Protein AF-A0A6M4BTS4-F1 (afdb_monomer_lite)

InterPro domains:
  IPR013178 Histone acetyltransferase Rtt109/CBP [PF08214] (2-98)
  IPR013178 Histone acetyltransferase Rtt109/CBP [PTHR13808] (1-98)
  IPR013178 Histone acetyltransferase Rtt109/CBP [SM01250] (2-98)
  IPR031162 CBP/p300-type histone acetyltransferase domain [PS51727] (1-98)

Secondary structure (DSSP, 8-state):
-HHHHHHHHHHHHHHHTT---------PPPTT--SSSSS--TT-PPPPHHHHHHHHHHHHHHHHHTTS-S----HHHHHHHTT--SGGGS---TT---

Foldseek 3Di:
DVVLCVVLVVLLVVVVVPDDDDDDDQDWDDVPDDDPDPDDDPPDDTDDSVRSVVVVVVSVVVSCVVVSDVDDDDPVVVCVVVVPDDPVPDDDDPPDPD

Organism: NCBI:txid2014634

pLDDT: mean 97.17, std 2.46, range [84.25, 98.88]

Radius of gyration: 15.62 Å; chains: 1; bounding box: 37×29×42 Å

Sequence (98 aa):
AVYHEILLGYLDYAKQLGYTMAHIWACPPSEGDDYIFHCHPPEQKIPKPKRLQEWYKKMLDKGIIERIILDYKDILKQAMEDNISSAAELPYFEGDFW

Structure (mmCIF, N/CA/C/O backbone):
data_AF-A0A6M4BTS4-F1
#
_entry.id   AF-A0A6M4BTS4-F1
#
loop_
_atom_site.group_PDB
_atom_site.id
_atom_site.type_symbol
_atom_site.label_atom_id
_atom_site.label_alt_id
_atom_site.label_comp_id
_atom_site.label_asym_id
_atom_site.label_entity_id
_atom_site.label_seq_id
_atom_site.pdbx_PDB_ins_code
_atom_site.Cartn_x
_atom_site.Cartn_y
_atom_site.Cartn_z
_atom_site.occupancy
_atom_site.B_iso_or_equiv
_atom_site.auth_seq_id
_atom_site.auth_comp_id
_atom_site.auth_asym_id
_atom_site.auth_atom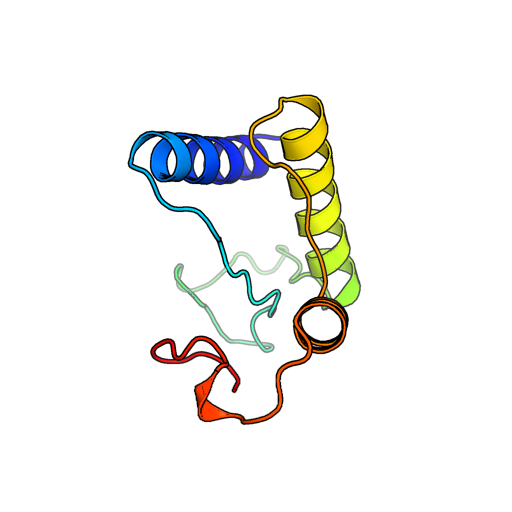_id
_atom_site.pdbx_PDB_model_num
ATOM 1 N N . ALA A 1 1 ? 1.706 7.846 -13.164 1.00 84.25 1 ALA A N 1
ATOM 2 C CA . ALA A 1 1 ? 0.328 8.132 -13.601 1.00 84.25 1 ALA A CA 1
ATOM 3 C C . ALA A 1 1 ? -0.408 6.812 -13.769 1.00 84.25 1 ALA A C 1
ATOM 5 O O . ALA A 1 1 ? -1.002 6.392 -12.796 1.00 84.25 1 ALA A O 1
ATOM 6 N N . VAL A 1 2 ? -0.233 6.072 -14.870 1.00 98.19 2 VAL A N 1
ATOM 7 C CA . VAL A 1 2 ? -0.984 4.821 -15.132 1.00 98.19 2 VAL A CA 1
ATOM 8 C C . VAL A 1 2 ? -0.910 3.785 -13.999 1.00 98.19 2 VAL A C 1
ATOM 10 O O . VAL A 1 2 ? -1.946 3.341 -13.525 1.00 98.19 2 VAL A O 1
ATOM 13 N N . TYR A 1 3 ? 0.282 3.452 -13.490 1.00 98.44 3 TYR 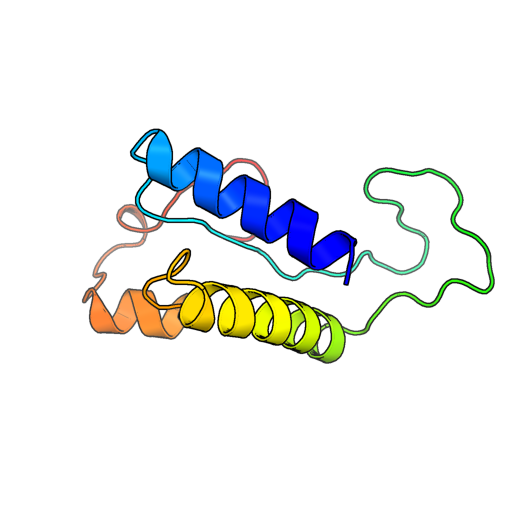A N 1
ATOM 14 C CA . TYR A 1 3 ? 0.410 2.483 -12.387 1.00 98.44 3 TYR A CA 1
ATOM 15 C C . TYR A 1 3 ? -0.325 2.895 -11.103 1.00 98.44 3 TYR A C 1
ATOM 17 O O . TYR A 1 3 ? -0.840 2.039 -10.395 1.00 98.44 3 TYR A O 1
ATOM 25 N N . HIS A 1 4 ? -0.393 4.198 -10.809 1.00 98.69 4 HIS A N 1
ATOM 26 C CA . HIS A 1 4 ? -1.138 4.681 -9.644 1.00 98.69 4 HIS A CA 1
ATOM 27 C C . HIS A 1 4 ? -2.642 4.531 -9.872 1.00 98.69 4 HIS A C 1
ATOM 29 O O . HIS A 1 4 ? -3.332 4.105 -8.960 1.00 98.69 4 HIS A O 1
ATOM 35 N N . GLU A 1 5 ? -3.137 4.825 -11.079 1.00 98.69 5 GLU A N 1
ATOM 36 C CA . GLU A 1 5 ? -4.560 4.651 -11.407 1.00 98.69 5 GLU A CA 1
ATOM 37 C C . GLU A 1 5 ? -5.000 3.189 -11.297 1.00 98.69 5 GLU A C 1
ATOM 39 O O . GLU A 1 5 ? -6.092 2.919 -10.813 1.00 98.69 5 GLU A O 1
ATOM 44 N N . ILE A 1 6 ? -4.140 2.240 -11.683 1.00 98.75 6 ILE A N 1
ATOM 45 C CA . ILE A 1 6 ? -4.429 0.807 -11.531 1.00 98.75 6 ILE A CA 1
ATOM 46 C C . ILE A 1 6 ? -4.591 0.447 -10.047 1.00 98.75 6 ILE A C 1
ATOM 48 O O . ILE A 1 6 ? -5.571 -0.192 -9.673 1.00 98.75 6 ILE A O 1
ATOM 52 N N . LEU A 1 7 ? -3.655 0.878 -9.194 1.00 98.81 7 LEU A N 1
ATOM 53 C CA . LEU A 1 7 ? -3.709 0.599 -7.756 1.00 98.81 7 LEU A CA 1
ATOM 54 C C . LEU A 1 7 ? -4.901 1.283 -7.082 1.00 98.81 7 LEU A C 1
ATOM 56 O O . LEU A 1 7 ? -5.592 0.659 -6.285 1.00 98.81 7 LEU A O 1
ATOM 60 N N . LEU A 1 8 ? -5.172 2.542 -7.421 1.00 98.81 8 LEU A N 1
ATOM 61 C CA . LEU A 1 8 ? -6.318 3.273 -6.887 1.00 98.81 8 LEU A CA 1
ATOM 62 C C . LEU A 1 8 ? -7.642 2.660 -7.339 1.00 98.81 8 LEU A C 1
ATOM 64 O O . LEU A 1 8 ? -8.536 2.504 -6.516 1.00 98.81 8 LEU A O 1
ATOM 68 N N . GLY A 1 9 ? -7.745 2.240 -8.602 1.00 98.75 9 GLY A N 1
ATOM 69 C CA . GLY A 1 9 ? -8.908 1.513 -9.104 1.00 98.75 9 GLY A CA 1
ATOM 70 C C . GLY A 1 9 ? -9.125 0.186 -8.376 1.00 98.75 9 GLY A C 1
ATOM 71 O O . GLY A 1 9 ? -10.258 -0.144 -8.040 1.00 98.75 9 GLY A O 1
ATOM 72 N N . TYR A 1 10 ? -8.050 -0.546 -8.060 1.00 98.88 10 TYR A N 1
ATOM 73 C CA . TYR A 1 10 ? -8.136 -1.755 -7.236 1.00 98.88 10 TYR A CA 1
ATOM 74 C C . TYR A 1 10 ? -8.649 -1.454 -5.820 1.00 98.88 10 TYR A C 1
ATOM 76 O O . TYR A 1 10 ? -9.566 -2.125 -5.350 1.00 98.88 10 TYR A O 1
ATOM 84 N N . LEU A 1 11 ? -8.090 -0.438 -5.152 1.00 98.81 11 LEU A N 1
ATOM 85 C CA . LEU A 1 11 ? -8.499 -0.055 -3.797 1.00 98.81 11 LEU A CA 1
ATOM 86 C C . LEU A 1 11 ? -9.952 0.432 -3.750 1.00 98.81 11 LEU A C 1
ATOM 88 O O . LEU A 1 11 ? -10.690 0.045 -2.846 1.00 98.81 11 LEU A O 1
ATOM 92 N N . ASP A 1 12 ? -10.378 1.235 -4.727 1.00 98.75 12 ASP A N 1
ATOM 93 C CA . ASP A 1 12 ? -11.759 1.713 -4.814 1.00 98.75 12 ASP A CA 1
ATOM 94 C C . ASP A 1 12 ? -12.734 0.561 -5.065 1.00 98.75 12 ASP A C 1
ATOM 96 O O . ASP A 1 12 ? -13.743 0.428 -4.373 1.00 98.75 12 ASP A O 1
ATOM 100 N N . TYR A 1 13 ? -12.393 -0.342 -5.986 1.00 98.81 13 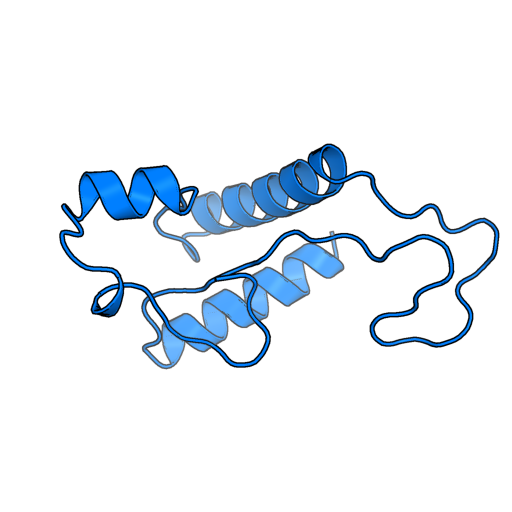TYR A N 1
ATOM 101 C CA . TYR A 1 13 ? -13.201 -1.526 -6.252 1.00 98.81 13 TYR A CA 1
ATOM 102 C C . TYR A 1 13 ? -13.324 -2.432 -5.018 1.00 98.81 13 TYR A C 1
ATOM 104 O O . TYR A 1 13 ? -14.430 -2.814 -4.639 1.00 98.81 13 TYR A O 1
ATOM 112 N N . ALA A 1 14 ? -12.215 -2.737 -4.337 1.00 98.75 14 ALA A N 1
ATOM 113 C CA . ALA A 1 14 ? -12.238 -3.540 -3.115 1.00 98.75 14 ALA A CA 1
ATOM 114 C C . ALA A 1 14 ? -13.073 -2.869 -2.009 1.00 98.75 14 ALA A C 1
ATOM 116 O O . ALA A 1 14 ? -13.881 -3.525 -1.351 1.00 98.75 14 ALA A O 1
ATOM 117 N N . LYS A 1 15 ? -12.955 -1.548 -1.847 1.00 98.50 15 LYS A N 1
ATOM 118 C CA . LYS A 1 15 ? -13.784 -0.780 -0.912 1.00 98.50 15 LYS A CA 1
ATOM 119 C C . LYS A 1 15 ? -15.275 -0.897 -1.233 1.00 98.50 15 LYS A C 1
ATOM 121 O O . LYS A 1 15 ? -16.072 -1.107 -0.322 1.00 98.50 15 LYS A O 1
ATOM 126 N N . GLN A 1 16 ? -15.664 -0.809 -2.507 1.00 98.44 16 GLN A N 1
ATOM 127 C CA . GLN A 1 16 ? -17.059 -0.988 -2.937 1.00 98.44 16 GLN A CA 1
ATOM 128 C C . GLN A 1 16 ? -17.598 -2.393 -2.627 1.00 98.44 16 GLN A C 1
ATOM 130 O O . GLN A 1 16 ? -18.789 -2.548 -2.363 1.00 98.44 16 GLN A O 1
ATOM 135 N N . LEU A 1 17 ? -16.728 -3.407 -2.603 1.00 98.69 17 LEU A N 1
ATOM 136 C CA . LEU A 1 17 ? -17.069 -4.768 -2.182 1.00 98.69 17 LEU A CA 1
ATOM 137 C C . LEU A 1 17 ? -17.123 -4.954 -0.654 1.00 98.69 17 LEU A C 1
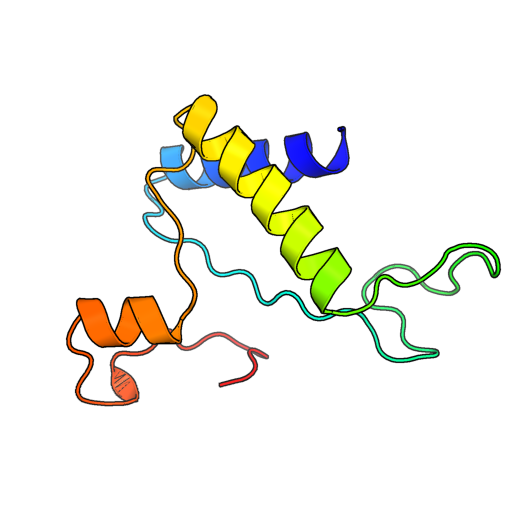ATOM 139 O O . LEU A 1 17 ? -17.499 -6.030 -0.192 1.00 98.69 17 LEU A O 1
ATOM 143 N N . GLY A 1 18 ? -16.769 -3.935 0.134 1.00 98.56 18 GLY A N 1
ATOM 144 C CA . GLY A 1 18 ? -16.841 -3.958 1.597 1.00 98.56 18 GLY A CA 1
ATOM 145 C C . GLY A 1 18 ? -15.526 -4.274 2.315 1.00 98.56 18 GLY A C 1
ATOM 146 O O . GLY A 1 18 ? -15.539 -4.436 3.534 1.00 98.56 18 GLY A O 1
ATOM 147 N N . TYR A 1 19 ? -14.390 -4.338 1.610 1.00 98.62 19 TYR A N 1
ATOM 148 C CA . TYR A 1 19 ? -13.084 -4.436 2.268 1.00 98.62 19 TYR A CA 1
ATOM 149 C C . TYR A 1 19 ? -12.749 -3.115 2.969 1.00 98.62 19 TYR A C 1
ATOM 151 O O . TYR A 1 19 ? -12.886 -2.037 2.391 1.00 98.62 19 TYR A O 1
ATOM 159 N N . THR A 1 20 ? -12.306 -3.198 4.222 1.00 98.00 20 THR A N 1
ATOM 160 C CA . THR A 1 20 ? -12.111 -2.025 5.089 1.00 98.00 20 THR A CA 1
ATOM 161 C C . THR A 1 20 ? -10.654 -1.604 5.239 1.00 98.00 20 THR A C 1
ATOM 163 O O . THR A 1 20 ? -10.396 -0.444 5.549 1.00 98.00 20 THR A O 1
ATOM 166 N N . MET A 1 21 ? -9.703 -2.515 5.007 1.00 97.75 21 MET A N 1
ATOM 167 C CA . MET A 1 21 ? -8.267 -2.259 5.124 1.00 97.75 21 MET A CA 1
ATOM 168 C C . MET A 1 21 ? -7.491 -2.883 3.966 1.00 97.75 21 MET A C 1
ATOM 170 O O . MET A 1 21 ? -7.858 -3.938 3.448 1.00 97.75 21 MET A O 1
ATOM 174 N N . ALA A 1 22 ? -6.384 -2.241 3.600 1.00 98.06 22 ALA A N 1
ATOM 175 C CA . ALA A 1 22 ? -5.413 -2.748 2.643 1.00 98.06 22 ALA A CA 1
ATOM 176 C C . ALA A 1 22 ? -4.013 -2.691 3.261 1.00 98.06 22 ALA A C 1
ATOM 178 O O . ALA A 1 22 ? -3.681 -1.740 3.967 1.00 98.06 22 ALA A O 1
ATOM 179 N N . HIS A 1 23 ? -3.190 -3.692 2.960 1.00 98.38 23 HIS A N 1
ATOM 180 C CA . HIS A 1 23 ? -1.831 -3.814 3.480 1.00 98.38 23 HIS A CA 1
ATOM 181 C C . HIS A 1 23 ? -0.860 -3.842 2.301 1.00 98.38 23 HIS A C 1
ATOM 183 O O . HIS A 1 23 ? -1.065 -4.584 1.341 1.00 98.38 23 HIS A O 1
ATOM 189 N N . ILE A 1 24 ? 0.169 -2.994 2.344 1.00 98.50 24 ILE A N 1
ATOM 190 C CA . ILE A 1 24 ? 1.189 -2.901 1.296 1.00 98.50 24 ILE A CA 1
ATOM 191 C C . ILE A 1 24 ? 2.558 -3.037 1.949 1.00 98.50 24 ILE A C 1
ATOM 193 O O . ILE A 1 24 ? 2.991 -2.147 2.685 1.00 98.50 24 ILE A O 1
ATOM 197 N N . TRP A 1 25 ? 3.276 -4.106 1.613 1.00 98.25 25 TRP A N 1
ATOM 198 C CA . TRP A 1 25 ? 4.691 -4.226 1.936 1.00 98.25 25 TRP A CA 1
ATOM 199 C C . TRP A 1 25 ? 5.538 -3.625 0.808 1.00 98.25 25 TRP A C 1
ATOM 201 O O . TRP A 1 25 ? 5.690 -4.190 -0.274 1.00 98.25 25 TRP A O 1
ATOM 211 N N . ALA A 1 26 ? 6.083 -2.430 1.044 1.00 97.69 26 ALA A N 1
ATOM 212 C CA . ALA A 1 26 ? 6.929 -1.729 0.079 1.00 97.69 26 ALA A CA 1
ATOM 213 C C . ALA A 1 26 ? 8.363 -2.297 0.059 1.00 97.69 26 ALA A C 1
ATOM 215 O O . ALA A 1 26 ? 9.302 -1.647 0.529 1.00 97.69 26 ALA A O 1
ATOM 216 N N . CYS A 1 27 ? 8.526 -3.497 -0.501 1.00 97.00 27 CYS A N 1
ATOM 217 C CA . CYS A 1 27 ? 9.806 -4.187 -0.643 1.00 97.00 27 CYS A CA 1
ATOM 218 C C . CYS A 1 27 ? 10.249 -4.178 -2.119 1.00 97.00 27 CYS A C 1
ATOM 220 O O . CYS A 1 27 ? 9.519 -4.692 -2.963 1.00 97.00 27 CYS A O 1
ATOM 222 N N . PRO A 1 28 ? 11.368 -3.524 -2.487 1.00 95.38 28 PRO A N 1
ATOM 223 C CA . PRO A 1 28 ? 11.945 -3.687 -3.818 1.00 95.38 28 PRO A CA 1
ATOM 224 C C . PRO A 1 28 ? 12.642 -5.055 -3.935 1.00 95.38 28 PRO A C 1
ATOM 226 O O . PRO A 1 28 ? 13.154 -5.546 -2.926 1.00 95.38 28 PRO A O 1
ATOM 229 N N . PRO A 1 29 ? 12.723 -5.646 -5.142 1.00 95.81 29 PRO A N 1
ATOM 230 C CA . PRO A 1 29 ? 13.433 -6.906 -5.337 1.00 95.81 29 PRO A CA 1
ATOM 231 C C . PRO A 1 29 ? 14.926 -6.756 -5.022 1.00 95.81 29 PRO A C 1
ATOM 233 O O . PRO A 1 29 ? 15.504 -5.674 -5.195 1.00 95.81 29 PRO A O 1
ATOM 236 N N . SER A 1 30 ? 15.547 -7.849 -4.574 1.00 92.75 30 SER A N 1
ATOM 237 C CA . SER A 1 30 ? 17.003 -7.926 -4.435 1.00 92.75 30 SER A CA 1
ATOM 238 C C . SER A 1 30 ? 17.676 -7.838 -5.807 1.00 92.75 30 SER A C 1
ATOM 240 O O . SER A 1 30 ? 17.052 -8.034 -6.850 1.00 92.75 30 SER A O 1
ATOM 242 N N . GLU A 1 31 ? 18.971 -7.528 -5.827 1.00 88.19 31 GLU A N 1
ATOM 243 C CA . GLU A 1 31 ? 19.731 -7.484 -7.076 1.00 88.19 31 GLU A CA 1
ATOM 244 C C . GLU A 1 31 ? 19.758 -8.866 -7.746 1.00 88.19 31 GLU A C 1
ATOM 246 O O . GLU A 1 31 ? 20.222 -9.835 -7.153 1.00 88.19 31 GLU A O 1
ATOM 251 N N . GLY A 1 32 ? 19.260 -8.936 -8.983 1.00 85.75 32 GLY A N 1
ATOM 252 C CA . GLY A 1 32 ? 19.157 -10.179 -9.752 1.00 85.75 32 GLY A CA 1
ATOM 253 C C . GLY A 1 32 ? 17.840 -10.944 -9.582 1.00 85.75 32 GLY A C 1
ATOM 254 O O . GLY A 1 32 ? 17.625 -11.898 -10.327 1.00 85.75 32 GLY A O 1
ATOM 255 N N . ASP A 1 33 ? 16.953 -10.513 -8.678 1.00 94.00 33 ASP A N 1
ATOM 256 C CA . ASP A 1 33 ? 15.646 -11.142 -8.470 1.00 94.00 33 ASP A CA 1
ATOM 257 C C . ASP A 1 33 ? 14.548 -10.480 -9.317 1.00 94.00 33 ASP A C 1
ATOM 259 O O . ASP A 1 33 ? 14.466 -9.254 -9.437 1.00 94.00 33 ASP A O 1
ATOM 263 N N . ASP A 1 34 ? 13.636 -11.306 -9.832 1.00 96.06 34 ASP A N 1
ATOM 264 C CA . ASP A 1 34 ? 12.458 -10.887 -10.588 1.00 96.06 34 ASP A CA 1
ATOM 265 C C . ASP A 1 34 ? 11.182 -11.302 -9.838 1.00 96.06 34 ASP A C 1
ATOM 267 O O . ASP A 1 34 ? 10.959 -12.486 -9.597 1.00 96.06 34 ASP A O 1
ATOM 271 N N . TYR A 1 35 ? 10.303 -10.350 -9.498 1.00 95.81 35 TYR A N 1
ATOM 272 C CA . TYR A 1 35 ? 9.043 -10.689 -8.816 1.00 95.81 35 TYR A CA 1
ATOM 273 C C . TYR A 1 35 ? 8.010 -11.366 -9.722 1.00 95.81 35 TYR A C 1
ATOM 275 O O . TYR A 1 35 ? 7.360 -12.317 -9.303 1.00 95.81 35 TYR A O 1
ATOM 283 N N . ILE A 1 36 ? 7.806 -10.847 -10.937 1.00 97.81 36 ILE A N 1
ATOM 284 C CA . ILE A 1 36 ? 6.754 -11.329 -11.852 1.00 97.81 36 ILE A CA 1
ATOM 285 C C . ILE A 1 36 ? 7.322 -11.549 -13.251 1.00 97.81 36 ILE A C 1
ATOM 287 O O . ILE A 1 36 ? 7.191 -12.631 -13.818 1.00 97.81 36 ILE A O 1
ATOM 291 N N . PHE A 1 37 ? 7.937 -10.518 -13.830 1.00 96.81 37 PHE A N 1
ATOM 292 C CA . PHE A 1 37 ? 8.443 -10.573 -15.197 1.00 96.81 37 PHE A CA 1
ATOM 293 C C . PHE A 1 37 ? 9.913 -10.966 -15.202 1.00 96.81 37 PHE A C 1
ATOM 295 O O . PHE A 1 37 ? 10.743 -10.254 -14.646 1.00 96.81 37 PHE A O 1
ATOM 302 N N . HIS A 1 38 ? 10.216 -12.093 -15.842 1.00 97.12 38 HIS A N 1
ATOM 303 C CA . HIS A 1 38 ? 11.581 -12.576 -15.985 1.00 97.12 38 HIS A CA 1
ATOM 304 C C . HIS A 1 38 ? 12.410 -11.667 -16.905 1.00 97.12 38 HIS A C 1
ATOM 306 O O . HIS A 1 38 ? 11.953 -11.314 -17.993 1.00 97.12 38 HIS A O 1
ATOM 312 N N . CYS A 1 39 ? 13.651 -11.386 -16.498 1.00 95.50 39 CYS A N 1
ATOM 313 C CA . CYS A 1 39 ? 14.677 -10.695 -17.277 1.00 95.50 39 CYS A CA 1
ATOM 314 C C . CYS A 1 39 ? 14.312 -9.240 -17.620 1.00 95.50 39 CYS A C 1
ATOM 316 O O . CYS A 1 39 ? 14.059 -8.884 -18.775 1.00 95.50 39 CYS A O 1
ATOM 318 N N . HIS A 1 40 ? 14.325 -8.377 -16.602 1.00 95.75 40 HIS A N 1
ATOM 319 C CA . HIS A 1 40 ? 14.109 -6.941 -16.779 1.00 95.75 40 HIS A CA 1
ATOM 320 C C . HIS A 1 40 ? 15.145 -6.281 -17.713 1.00 95.75 40 HIS A C 1
ATOM 322 O O . HIS A 1 40 ? 16.302 -6.712 -17.763 1.00 95.75 40 HIS A O 1
ATOM 328 N N . PRO A 1 41 ? 14.768 -5.194 -18.420 1.00 96.81 41 PRO A N 1
ATOM 329 C CA . PRO A 1 41 ? 15.713 -4.415 -19.213 1.00 96.81 41 PRO A CA 1
ATOM 330 C C . PRO A 1 41 ? 16.901 -3.932 -18.356 1.00 96.81 41 PRO A C 1
ATOM 332 O O . PRO A 1 41 ? 16.662 -3.382 -17.277 1.00 96.81 41 PRO A O 1
ATOM 335 N N . PRO A 1 42 ? 18.165 -4.073 -18.805 1.00 93.88 42 PRO A N 1
ATOM 336 C CA . PRO A 1 42 ? 19.344 -3.693 -18.014 1.00 93.88 42 PRO A CA 1
ATOM 337 C C . PRO A 1 42 ? 19.369 -2.222 -17.566 1.00 93.88 42 PRO A C 1
ATOM 339 O O . PRO A 1 42 ? 19.953 -1.873 -16.541 1.00 93.88 42 PRO A O 1
ATOM 342 N N . GLU A 1 43 ? 18.735 -1.334 -18.328 1.00 95.94 43 GLU A N 1
ATOM 343 C CA . GLU A 1 4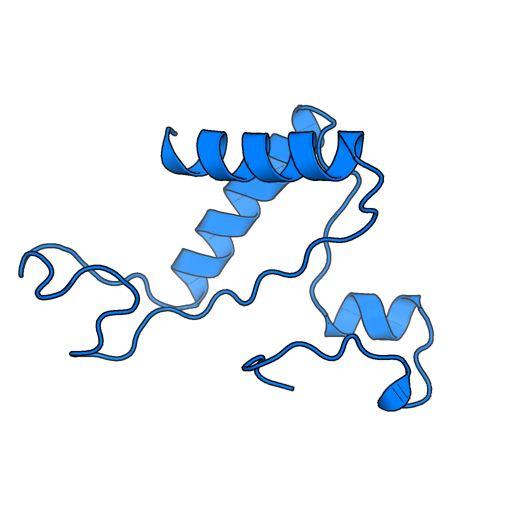3 ? 18.595 0.089 -18.027 1.00 95.94 43 GLU A CA 1
ATOM 344 C C . GLU A 1 43 ? 17.473 0.408 -17.024 1.00 95.94 43 GLU A C 1
ATOM 346 O O . GLU A 1 43 ? 17.411 1.527 -16.491 1.00 95.94 43 GLU A O 1
ATOM 351 N N . GLN A 1 44 ? 16.584 -0.551 -16.742 1.00 96.25 44 GLN A N 1
ATOM 352 C CA . GLN A 1 44 ? 15.494 -0.382 -15.791 1.00 96.25 44 GLN A CA 1
ATOM 353 C C . GLN A 1 44 ? 16.034 -0.422 -14.359 1.00 96.25 44 GLN A C 1
ATOM 355 O O . GLN A 1 44 ? 16.337 -1.465 -13.789 1.00 96.25 44 GLN A O 1
ATOM 360 N N . LYS A 1 45 ? 16.109 0.752 -13.733 1.00 94.88 45 LYS A N 1
ATOM 361 C CA . LYS A 1 45 ? 16.596 0.880 -12.356 1.00 94.88 45 LYS A CA 1
ATOM 362 C C . LYS A 1 45 ? 15.566 0.376 -11.349 1.00 94.88 45 LYS A C 1
ATOM 364 O O . LYS A 1 45 ? 14.443 0.883 -11.308 1.00 94.88 45 LYS A O 1
ATOM 369 N N . ILE A 1 46 ? 16.000 -0.502 -10.449 1.00 95.94 46 ILE A N 1
ATOM 370 C CA . ILE A 1 46 ? 15.229 -0.896 -9.266 1.00 95.94 46 ILE A CA 1
ATOM 371 C C . ILE A 1 46 ? 15.220 0.277 -8.263 1.00 95.94 46 ILE A C 1
ATOM 373 O O . ILE A 1 46 ? 16.277 0.846 -7.954 1.00 95.94 46 ILE A O 1
ATOM 377 N N . PRO A 1 47 ? 14.050 0.716 -7.761 1.00 95.50 47 PRO A N 1
ATOM 378 C CA . PRO A 1 47 ? 13.993 1.771 -6.759 1.00 95.50 47 PRO A CA 1
ATOM 379 C C . PRO A 1 47 ? 14.564 1.285 -5.421 1.00 95.50 47 PRO A C 1
ATOM 381 O O . PRO A 1 47 ? 14.231 0.209 -4.942 1.00 95.50 47 PRO A O 1
ATOM 384 N N . LYS A 1 48 ? 15.368 2.123 -4.759 1.00 95.69 48 LYS A N 1
ATOM 385 C CA . LYS A 1 48 ? 15.756 1.891 -3.357 1.00 95.69 48 LYS A CA 1
ATOM 386 C C . LYS A 1 48 ? 14.524 1.965 -2.434 1.00 95.69 48 LYS A C 1
ATOM 388 O O . LYS A 1 48 ? 13.591 2.700 -2.775 1.00 95.69 48 LYS A O 1
ATOM 393 N N . PRO A 1 49 ? 14.547 1.344 -1.236 1.00 96.69 49 PRO A N 1
ATOM 394 C CA . PRO A 1 49 ? 13.382 1.26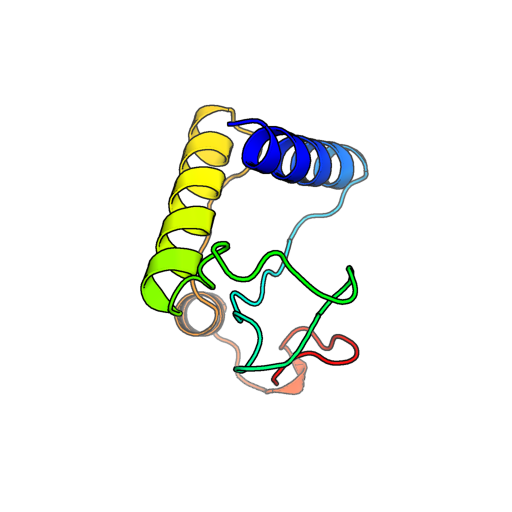7 -0.346 1.00 96.69 49 PRO A CA 1
ATOM 395 C C . PRO A 1 49 ? 12.677 2.608 -0.105 1.00 96.69 49 PRO A C 1
ATOM 397 O O . PRO A 1 49 ? 11.476 2.725 -0.325 1.00 96.69 49 PRO A O 1
ATOM 400 N N . LYS A 1 50 ? 13.429 3.668 0.224 1.00 97.44 50 LYS A N 1
ATOM 401 C CA . LYS A 1 50 ? 12.864 5.011 0.449 1.00 97.44 50 LYS A CA 1
ATOM 402 C C . LYS A 1 50 ? 12.106 5.557 -0.768 1.00 97.44 50 LYS A C 1
ATOM 404 O O . LYS A 1 50 ? 11.028 6.120 -0.620 1.00 97.44 50 LYS A O 1
ATOM 409 N N . ARG A 1 51 ? 12.644 5.359 -1.975 1.00 97.88 51 ARG A N 1
ATOM 410 C CA . ARG A 1 51 ? 12.013 5.838 -3.213 1.00 97.88 51 ARG A CA 1
ATOM 411 C C . ARG A 1 51 ? 10.717 5.084 -3.502 1.00 97.88 51 ARG A C 1
ATOM 413 O O . ARG A 1 51 ? 9.760 5.694 -3.968 1.00 97.88 51 ARG A O 1
ATOM 420 N N . LEU A 1 52 ? 10.684 3.778 -3.233 1.00 98.31 52 LEU A N 1
ATOM 421 C CA . LEU A 1 52 ? 9.474 2.971 -3.391 1.00 98.31 52 LEU A CA 1
ATOM 422 C C . LEU A 1 52 ? 8.402 3.365 -2.362 1.00 98.31 52 LEU A C 1
ATOM 424 O O . LEU A 1 52 ? 7.240 3.528 -2.721 1.00 98.31 52 LEU A O 1
ATOM 428 N N . GLN A 1 53 ? 8.796 3.612 -1.110 1.00 98.50 53 GLN A N 1
ATOM 429 C CA . GLN A 1 53 ? 7.893 4.133 -0.078 1.00 98.50 53 GLN A CA 1
ATOM 430 C C . GLN A 1 53 ? 7.288 5.485 -0.484 1.00 98.50 53 GLN A C 1
ATOM 432 O O . GLN A 1 53 ? 6.079 5.669 -0.391 1.00 98.50 53 GLN A O 1
ATOM 437 N N . GLU A 1 54 ? 8.101 6.426 -0.972 1.00 98.50 54 GLU A N 1
ATOM 438 C CA . GLU A 1 54 ? 7.627 7.732 -1.461 1.00 98.50 54 GLU A CA 1
ATOM 439 C C . GLU A 1 54 ? 6.695 7.600 -2.674 1.00 98.50 54 GLU A C 1
ATOM 441 O O . GLU A 1 54 ? 5.729 8.353 -2.802 1.00 98.50 54 GLU A O 1
ATOM 446 N N . TRP A 1 55 ? 6.951 6.626 -3.550 1.00 98.62 55 TRP A N 1
ATOM 447 C CA . TRP A 1 55 ? 6.095 6.334 -4.697 1.00 98.62 55 TRP A CA 1
ATOM 448 C C . TRP A 1 55 ? 4.696 5.880 -4.258 1.00 98.62 55 TRP A C 1
ATOM 450 O O . TRP A 1 55 ? 3.704 6.436 -4.735 1.00 98.62 55 TRP A O 1
ATOM 460 N N . TYR A 1 56 ? 4.611 4.957 -3.290 1.00 98.75 56 TYR A N 1
ATOM 461 C CA . TYR A 1 56 ? 3.332 4.538 -2.711 1.00 98.75 56 TYR A CA 1
ATOM 462 C C . TYR A 1 56 ? 2.653 5.664 -1.935 1.00 98.75 56 TYR A C 1
ATOM 464 O O . TYR A 1 56 ? 1.468 5.882 -2.143 1.00 98.75 56 TYR A O 1
ATOM 472 N N . LYS A 1 57 ? 3.379 6.441 -1.119 1.00 98.69 57 LYS A N 1
ATOM 473 C CA . LYS A 1 57 ? 2.806 7.606 -0.417 1.00 98.69 57 LYS A CA 1
ATOM 474 C C . LYS A 1 57 ? 2.151 8.580 -1.388 1.00 98.69 57 LYS A C 1
ATOM 476 O O . LYS A 1 57 ? 0.996 8.929 -1.207 1.00 98.69 57 LYS A O 1
ATOM 481 N N . LYS A 1 58 ? 2.822 8.907 -2.497 1.00 98.69 58 LYS A N 1
ATOM 482 C CA . LYS A 1 58 ? 2.243 9.756 -3.547 1.00 98.69 58 LYS A CA 1
ATOM 483 C C . LYS A 1 58 ? 0.963 9.164 -4.155 1.00 98.69 58 LYS A C 1
ATOM 485 O O . LYS A 1 58 ? 0.071 9.915 -4.545 1.00 98.69 58 LYS A O 1
ATOM 490 N N . MET A 1 59 ? 0.884 7.841 -4.298 1.00 98.75 59 MET A N 1
ATOM 491 C CA . MET A 1 59 ? -0.332 7.155 -4.746 1.00 98.75 59 MET A CA 1
ATOM 492 C C . MET A 1 59 ? -1.441 7.247 -3.686 1.00 98.75 59 MET A C 1
ATOM 494 O O . MET A 1 59 ? -2.554 7.647 -4.017 1.00 98.75 59 MET A O 1
ATOM 498 N N . LEU A 1 60 ? -1.125 6.975 -2.418 1.00 98.75 60 LEU A N 1
ATOM 499 C CA . LEU A 1 60 ? -2.074 7.024 -1.304 1.00 98.75 60 LEU A CA 1
ATOM 500 C C . LEU A 1 60 ? -2.603 8.447 -1.059 1.00 98.75 60 LEU A C 1
ATOM 502 O O . LEU A 1 60 ? -3.804 8.627 -0.881 1.00 98.75 60 LEU A O 1
ATOM 506 N N . ASP A 1 61 ? -1.744 9.465 -1.147 1.00 98.75 61 ASP A N 1
ATOM 507 C CA . ASP A 1 61 ? -2.123 10.878 -1.027 1.00 98.75 61 ASP A CA 1
ATOM 508 C C . ASP A 1 61 ? -3.136 11.276 -2.116 1.00 98.75 61 ASP A C 1
ATOM 510 O O . ASP A 1 61 ? -4.123 11.957 -1.836 1.00 98.75 61 ASP A O 1
ATOM 514 N N . LYS A 1 62 ? -2.941 10.803 -3.359 1.00 98.69 62 LYS A N 1
ATOM 515 C CA . LYS A 1 62 ? -3.932 10.970 -4.437 1.00 98.69 62 LYS A CA 1
ATOM 516 C C . LYS A 1 62 ? -5.250 10.275 -4.081 1.00 98.69 62 LYS A C 1
ATOM 518 O O . LYS A 1 62 ? -6.306 10.881 -4.238 1.00 98.69 62 LYS A O 1
ATOM 523 N N . GLY A 1 63 ? -5.191 9.052 -3.552 1.00 98.69 63 GLY A N 1
ATOM 524 C CA . GLY A 1 63 ? -6.372 8.307 -3.110 1.00 98.69 63 GLY A CA 1
ATOM 525 C C . GLY A 1 63 ? -7.158 8.993 -1.989 1.00 98.69 63 GLY A C 1
ATOM 526 O O . GLY A 1 63 ? -8.385 8.909 -1.981 1.00 98.69 63 GLY A O 1
ATOM 527 N N . ILE A 1 64 ? -6.486 9.717 -1.086 1.00 98.75 64 ILE A N 1
ATOM 528 C CA . ILE A 1 64 ? -7.139 10.553 -0.064 1.00 98.75 64 ILE A CA 1
ATOM 529 C C . ILE A 1 64 ? -7.871 11.732 -0.715 1.00 98.75 64 ILE A C 1
ATOM 531 O O . ILE A 1 64 ? -9.042 11.974 -0.417 1.00 98.75 64 ILE A O 1
ATOM 535 N N . ILE A 1 65 ? -7.218 12.448 -1.640 1.00 98.50 65 ILE A N 1
ATOM 536 C CA . ILE A 1 65 ? -7.827 13.581 -2.364 1.00 98.50 65 ILE A CA 1
ATOM 537 C C . ILE A 1 65 ? -9.079 13.129 -3.131 1.00 98.50 65 ILE A C 1
ATOM 539 O O . ILE A 1 65 ? -10.101 13.815 -3.120 1.00 98.50 65 ILE A O 1
ATOM 543 N N . GLU A 1 66 ? -9.018 11.951 -3.750 1.00 98.19 66 GLU A N 1
ATOM 544 C CA . GLU A 1 66 ? -10.117 11.342 -4.509 1.00 98.19 66 GLU A CA 1
ATOM 545 C C . GLU A 1 66 ? -11.153 10.630 -3.621 1.00 98.19 66 GLU A C 1
ATOM 547 O O . GLU A 1 66 ? -12.141 10.108 -4.130 1.00 98.19 66 GLU A O 1
ATOM 552 N N . ARG A 1 67 ? -10.974 10.648 -2.290 1.00 98.25 67 ARG A N 1
ATOM 553 C CA . ARG A 1 67 ? -11.854 10.018 -1.283 1.00 98.25 67 ARG A CA 1
ATOM 554 C C . ARG A 1 67 ? -12.008 8.500 -1.428 1.00 98.25 67 ARG A C 1
ATOM 556 O O . ARG A 1 67 ? -12.935 7.897 -0.874 1.00 98.25 67 ARG A O 1
ATOM 563 N N . ILE A 1 68 ? -11.070 7.871 -2.124 1.00 98.50 68 ILE A N 1
ATOM 564 C CA . ILE A 1 68 ? -10.936 6.418 -2.201 1.00 98.50 68 ILE A CA 1
ATOM 565 C C . ILE A 1 68 ? -10.422 5.913 -0.850 1.00 98.50 68 ILE A C 1
ATOM 567 O O . ILE A 1 68 ? -11.019 5.026 -0.243 1.00 98.50 68 ILE A O 1
ATOM 571 N N . ILE A 1 69 ? -9.387 6.562 -0.321 1.00 98.69 69 ILE A N 1
ATOM 572 C CA . ILE A 1 69 ? -8.706 6.200 0.925 1.00 98.69 69 ILE A CA 1
ATOM 573 C C . ILE A 1 69 ? -9.085 7.210 2.009 1.00 98.69 69 ILE A C 1
ATOM 575 O O . ILE A 1 69 ? -9.148 8.406 1.738 1.00 98.69 69 ILE A O 1
ATOM 579 N N . LEU A 1 70 ? -9.367 6.738 3.226 1.00 98.31 70 LEU A N 1
ATOM 580 C CA . LEU A 1 70 ? -9.665 7.622 4.357 1.00 98.31 70 LEU A CA 1
ATOM 581 C C . LEU A 1 70 ? -8.373 8.190 4.959 1.00 98.31 70 LEU A C 1
ATOM 583 O O . LEU A 1 70 ? -8.207 9.403 5.051 1.00 98.31 70 LEU A O 1
ATOM 587 N N . ASP A 1 71 ? -7.456 7.302 5.326 1.00 98.38 71 ASP A N 1
ATOM 588 C CA . ASP A 1 71 ? -6.122 7.590 5.838 1.00 98.38 71 ASP A CA 1
ATOM 589 C C . ASP A 1 71 ? -5.176 6.406 5.558 1.00 98.38 71 ASP A C 1
ATOM 591 O O . ASP A 1 71 ? -5.576 5.373 5.017 1.00 98.38 71 ASP A O 1
ATOM 595 N N . TYR A 1 72 ? -3.892 6.574 5.875 1.00 98.75 72 TYR A N 1
ATOM 596 C CA . TYR A 1 72 ? -2.922 5.482 5.911 1.00 98.75 72 TYR A CA 1
ATOM 597 C C . TYR A 1 72 ? -1.877 5.746 6.995 1.00 98.75 72 TYR A C 1
ATOM 599 O O . TYR A 1 72 ? -1.548 6.897 7.303 1.00 98.75 72 TYR A O 1
ATOM 607 N N . LYS A 1 73 ? -1.325 4.674 7.562 1.00 98.50 73 LYS A N 1
ATOM 608 C CA . LYS A 1 73 ? -0.296 4.721 8.607 1.00 98.50 73 LYS A CA 1
ATOM 609 C C . LYS A 1 73 ? 0.745 3.640 8.347 1.00 98.50 73 LYS A C 1
ATOM 611 O O . LYS A 1 73 ? 0.476 2.665 7.648 1.00 98.50 73 LYS A O 1
ATOM 616 N N . ASP A 1 74 ? 1.947 3.823 8.885 1.00 98.25 74 ASP A N 1
ATOM 617 C CA . ASP A 1 74 ? 2.859 2.692 9.035 1.00 98.25 74 ASP A CA 1
ATOM 618 C C . ASP A 1 74 ? 2.343 1.737 10.124 1.00 98.25 74 ASP A C 1
ATOM 620 O O . ASP A 1 74 ? 1.564 2.127 10.998 1.00 98.25 74 ASP A O 1
ATOM 624 N N . ILE A 1 75 ? 2.773 0.475 10.053 1.00 97.81 75 ILE A N 1
ATOM 625 C CA . ILE A 1 75 ? 2.250 -0.591 10.914 1.00 97.81 75 ILE A CA 1
ATOM 626 C C . ILE A 1 75 ? 2.524 -0.346 12.401 1.00 97.81 75 ILE A C 1
ATOM 628 O O . ILE A 1 75 ? 1.673 -0.655 13.229 1.00 97.81 75 ILE A O 1
ATOM 632 N N . LEU A 1 76 ? 3.670 0.252 12.747 1.00 97.69 76 LEU A N 1
ATOM 633 C CA . LEU A 1 76 ? 4.006 0.544 14.139 1.00 97.69 76 LEU A CA 1
ATOM 634 C C . LEU A 1 76 ? 3.044 1.589 14.702 1.00 97.69 76 LEU A C 1
ATOM 636 O O . LEU A 1 76 ? 2.479 1.393 15.775 1.00 97.69 76 LEU A O 1
ATOM 640 N N . LYS A 1 77 ? 2.819 2.677 13.960 1.00 98.25 77 LYS A N 1
ATOM 641 C CA . LYS A 1 77 ? 1.858 3.707 14.348 1.00 98.25 77 LYS A CA 1
ATOM 642 C C . LYS A 1 77 ? 0.440 3.142 14.475 1.00 98.25 77 LYS A C 1
ATOM 644 O O . LYS A 1 77 ? -0.229 3.450 15.456 1.00 98.25 77 LYS A O 1
ATOM 649 N N . GLN A 1 78 ? 0.001 2.311 13.526 1.00 98.12 78 GLN A N 1
ATOM 650 C CA . GLN A 1 78 ? -1.322 1.681 13.586 1.00 98.12 78 GLN A CA 1
ATOM 651 C C . GLN A 1 78 ? -1.460 0.788 14.829 1.00 98.12 78 GLN A C 1
ATOM 653 O O . GLN A 1 78 ? -2.396 0.970 15.598 1.00 98.12 78 GLN A O 1
ATOM 658 N N . ALA A 1 79 ? -0.488 -0.092 15.091 1.00 97.94 79 ALA A N 1
ATOM 659 C CA . ALA A 1 79 ? -0.508 -0.978 16.256 1.00 97.94 79 ALA A CA 1
ATOM 660 C C . ALA A 1 79 ? -0.535 -0.214 17.592 1.00 97.94 79 ALA A C 1
ATOM 662 O O . ALA A 1 79 ? -1.229 -0.618 18.525 1.00 97.94 79 ALA A O 1
ATOM 663 N N . MET A 1 80 ? 0.196 0.904 17.683 1.00 98.00 80 MET A N 1
ATOM 664 C CA . MET A 1 80 ? 0.184 1.765 18.868 1.00 98.00 80 MET A CA 1
ATOM 665 C C . MET A 1 80 ? -1.166 2.462 19.071 1.00 98.00 80 MET A C 1
ATOM 667 O O . MET A 1 80 ? -1.650 2.516 20.196 1.00 98.00 80 MET A O 1
ATOM 671 N N . GLU A 1 81 ? -1.769 3.002 18.009 1.00 97.81 81 GLU A N 1
ATOM 672 C CA . GLU A 1 81 ? -3.063 3.695 18.096 1.00 97.81 81 GLU A CA 1
ATOM 673 C C . GLU A 1 81 ? -4.223 2.732 18.391 1.00 97.81 81 GLU A C 1
ATOM 675 O O . GLU A 1 81 ? -5.132 3.085 19.146 1.00 97.81 81 GLU A O 1
ATOM 680 N N . ASP A 1 82 ? -4.149 1.503 17.877 1.00 97.19 82 ASP A N 1
ATOM 681 C CA . ASP A 1 82 ? -5.118 0.436 18.152 1.00 97.19 82 ASP A CA 1
ATOM 682 C C . ASP A 1 82 ? -4.915 -0.218 19.528 1.00 97.19 82 ASP A C 1
ATOM 684 O O . ASP A 1 82 ? -5.763 -0.983 19.978 1.00 97.19 82 ASP A O 1
ATOM 688 N N . ASN A 1 83 ? -3.826 0.116 20.232 1.00 97.62 83 ASN A N 1
ATOM 689 C CA . ASN A 1 83 ? -3.426 -0.495 21.502 1.00 97.62 83 ASN A CA 1
ATOM 690 C C . ASN A 1 83 ? -3.276 -2.024 21.410 1.00 97.62 83 ASN A C 1
ATOM 692 O O . ASN A 1 83 ? -3.664 -2.742 22.335 1.00 97.62 83 ASN A O 1
ATOM 696 N N . ILE A 1 84 ? -2.690 -2.511 20.311 1.00 97.31 84 ILE A N 1
ATOM 697 C CA . ILE A 1 84 ? -2.405 -3.936 20.124 1.00 97.31 84 ILE A CA 1
ATOM 698 C C . ILE A 1 84 ? -1.534 -4.433 21.279 1.00 97.31 84 ILE A C 1
ATOM 700 O O . ILE A 1 84 ? -0.451 -3.906 21.546 1.00 97.31 84 ILE A O 1
ATOM 704 N N . SER A 1 85 ? -2.018 -5.467 21.961 1.00 96.50 85 SER A N 1
ATOM 705 C CA . SER A 1 85 ? -1.399 -6.014 23.171 1.00 96.50 85 SER A CA 1
ATOM 706 C C . SER A 1 85 ? -0.749 -7.380 22.944 1.00 96.50 85 SER A C 1
ATOM 708 O O . SER A 1 85 ? 0.110 -7.802 23.720 1.00 96.50 85 SER A O 1
ATOM 710 N N . SER A 1 86 ? -1.138 -8.062 21.867 1.00 97.62 86 SER A N 1
ATOM 711 C CA . SER A 1 86 ? -0.682 -9.396 21.499 1.00 97.62 86 SER A CA 1
ATOM 712 C C . SER A 1 86 ? -0.397 -9.494 20.003 1.00 97.62 86 SER A C 1
ATOM 714 O O . SER A 1 86 ? -1.121 -8.944 19.177 1.00 97.62 86 SER A O 1
ATOM 716 N N . ALA A 1 87 ? 0.618 -10.281 19.639 1.00 96.75 87 ALA A N 1
ATOM 717 C CA . ALA A 1 87 ? 0.947 -10.561 18.240 1.00 96.75 87 ALA A CA 1
ATOM 718 C C . ALA A 1 87 ? -0.215 -11.215 17.469 1.00 96.75 87 ALA A C 1
ATOM 720 O O . ALA A 1 87 ? -0.322 -11.031 16.264 1.00 96.75 87 ALA A O 1
ATOM 721 N N . ALA A 1 88 ? -1.109 -11.935 18.156 1.00 97.25 88 ALA A N 1
ATOM 722 C CA . ALA A 1 88 ? -2.273 -12.574 17.536 1.00 97.25 88 ALA A CA 1
ATOM 723 C C . ALA A 1 88 ? -3.329 -11.578 17.014 1.00 97.25 88 ALA A C 1
ATOM 725 O O . ALA A 1 88 ? -4.240 -11.983 16.298 1.00 97.25 88 ALA A O 1
ATOM 726 N N . GLU A 1 89 ? -3.235 -10.299 17.388 1.00 97.25 89 GLU A N 1
ATOM 727 C CA . GLU A 1 89 ? -4.115 -9.235 16.892 1.00 97.25 89 GLU A CA 1
ATOM 728 C C . GLU A 1 89 ? -3.601 -8.626 15.574 1.00 97.25 89 GLU A C 1
ATOM 730 O O . GLU A 1 89 ? -4.330 -7.883 14.917 1.00 97.25 89 GLU A O 1
ATOM 735 N N . LEU A 1 90 ? -2.359 -8.934 15.170 1.00 97.25 90 LEU A N 1
ATOM 736 C CA . LEU A 1 90 ? -1.815 -8.488 13.891 1.00 97.25 90 LEU A CA 1
ATOM 737 C C . LEU A 1 90 ? -2.388 -9.321 12.732 1.00 97.25 90 LEU A C 1
ATOM 739 O O . LEU A 1 90 ? -2.577 -10.533 12.874 1.00 97.25 90 LEU A O 1
ATOM 743 N N . PRO A 1 91 ? -2.637 -8.703 11.564 1.00 96.94 91 PRO A N 1
ATOM 744 C CA . PRO A 1 91 ? -3.028 -9.433 10.367 1.00 96.94 91 PRO A CA 1
ATOM 745 C C . PRO A 1 91 ? -1.990 -10.497 9.990 1.00 96.94 91 PRO A C 1
ATOM 747 O O . PRO A 1 91 ? -0.797 -10.211 9.948 1.00 96.94 91 PRO A O 1
ATOM 750 N N . TYR A 1 92 ? -2.457 -11.709 9.688 1.00 97.50 92 TYR A N 1
ATOM 751 C CA . TYR A 1 92 ? -1.605 -12.836 9.314 1.00 97.50 92 TYR A CA 1
ATOM 752 C C . TYR A 1 92 ? -1.826 -13.191 7.843 1.00 97.50 92 TYR A C 1
ATOM 754 O O . TYR A 1 92 ? -2.880 -13.721 7.477 1.00 97.50 92 TYR A O 1
ATOM 762 N N . PHE A 1 93 ? -0.849 -12.868 6.995 1.00 97.75 93 PHE A N 1
ATOM 763 C CA . PHE A 1 93 ? -0.915 -13.080 5.550 1.00 97.75 93 PHE A CA 1
ATOM 764 C C . PHE A 1 93 ? 0.196 -14.020 5.077 1.00 97.75 93 PHE A C 1
ATOM 766 O O . PHE A 1 93 ? 1.328 -13.956 5.550 1.00 97.75 93 PHE A O 1
ATOM 773 N N . GLU A 1 94 ? -0.129 -14.882 4.114 1.00 97.94 94 GLU A N 1
ATOM 774 C CA . GLU A 1 94 ? 0.832 -15.804 3.502 1.00 97.94 94 GLU A CA 1
ATOM 775 C C . GLU A 1 94 ? 2.005 -15.033 2.871 1.00 97.94 94 GLU A C 1
ATOM 777 O O . GLU A 1 94 ? 1.796 -14.170 2.016 1.00 97.94 94 GLU A O 1
ATOM 782 N N . GLY A 1 95 ? 3.234 -15.368 3.276 1.00 95.88 95 GLY A N 1
ATOM 783 C CA . GLY A 1 95 ? 4.461 -14.790 2.719 1.00 95.88 95 GLY A CA 1
ATOM 784 C C . GLY A 1 95 ? 4.744 -13.332 3.102 1.00 95.88 95 GLY A C 1
ATOM 785 O O . GLY A 1 95 ? 5.632 -12.725 2.498 1.00 95.88 95 GLY A O 1
ATOM 786 N N . ASP A 1 96 ? 4.012 -12.763 4.065 1.00 96.50 96 ASP A N 1
ATOM 787 C CA . ASP A 1 96 ? 4.336 -11.447 4.625 1.00 96.50 96 ASP A CA 1
ATOM 788 C C . ASP A 1 96 ? 5.605 -11.505 5.495 1.00 96.50 96 ASP A C 1
ATOM 790 O O . ASP A 1 96 ? 6.141 -12.572 5.797 1.00 96.50 96 ASP A O 1
ATOM 794 N N . PHE A 1 97 ? 6.129 -10.340 5.864 1.00 94.81 97 PHE A N 1
ATOM 795 C CA . PHE A 1 97 ? 7.367 -10.230 6.633 1.00 94.81 97 PHE A CA 1
ATOM 796 C C . PHE A 1 97 ? 7.244 -10.686 8.099 1.00 94.81 97 PHE A C 1
ATOM 798 O O . PHE A 1 97 ? 8.252 -11.092 8.682 1.00 94.81 97 PHE A O 1
ATOM 805 N N . TRP A 1 98 ? 6.060 -10.538 8.701 1.00 90.94 98 TRP A N 1
ATOM 806 C CA . TRP A 1 98 ? 5.836 -10.698 10.144 1.00 90.94 98 TRP A CA 1
ATOM 807 C C . TRP A 1 98 ? 5.561 -12.138 10.577 1.00 90.94 98 TRP A C 1
ATOM 809 O O . TRP A 1 98 ? 4.907 -12.886 9.820 1.00 90.94 98 TRP A O 1
#